Protein AF-A0AAV9KGX1-F1 (afdb_monomer_lite)

Sequence (117 aa):
MAFLENLLLSHLHNFIHKDFHDVFEEMTLINKFLFLMVHFVDKLNFWHRLPVFLGLAYLGARRRLHQTADGKYNDPFNENAGSEFSFFGRNMMPVDQLNKVINNTSITFSLIKNQET

InterPro domains:
  IPR037120 Haem peroxidase domain superfamily, animal type [G3DSA:1.10.640.10] (6-111)
  IPR050783 Oxylipin biosynthesis and metabolism [PTHR11903] (8-98)

Organism: NCBI:txid50273

pLDDT: mean 70.44, std 10.74, range [42.53, 88.25]

Foldseek 3Di:
DVVVVVVVVVVLVVVDDPVCPVVLVPDDPVLVVLCSVLVVCVVVVCLVVDDPVSVVVSVVSVVVNCPPDFCAPPDPVGRCVRTPPDDDDDPDDDDDCVVVVVPPVVVVVVVVVVVVD

Radius of gyration: 24.78 Å; chains: 1; bounding box: 38×66×55 Å

Secondary structure (DSSP, 8-state):
-HHHHHHHHHHHHTTS-GGGHHHHHHS-HHHHHHHHHHHHHHHTT-TTTS-HHHHHHHHHHHHHHHHSSSS-S-BTTBTTTTSTTPPPP-SSPPPP-HHHHSSTHHHHHHHHHTT--

Structure (mmCIF, N/CA/C/O backbone):
data_AF-A0AAV9KGX1-F1
#
_entry.id   AF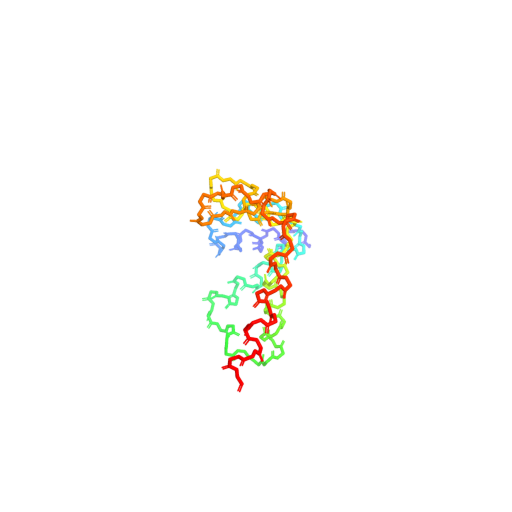-A0AAV9KGX1-F1
#
loop_
_atom_site.group_PDB
_atom_site.id
_atom_site.type_symbol
_atom_site.label_atom_id
_atom_site.label_alt_id
_atom_site.label_comp_id
_atom_site.label_asym_id
_atom_site.label_entity_id
_atom_site.label_seq_id
_atom_site.pdbx_PDB_ins_code
_atom_site.Cartn_x
_atom_site.Cartn_y
_atom_site.Cartn_z
_atom_site.occupancy
_atom_site.B_iso_or_equiv
_atom_site.auth_seq_id
_atom_site.auth_comp_id
_atom_site.auth_asym_id
_atom_site.auth_atom_id
_atom_site.pdbx_PDB_model_num
ATOM 1 N N . MET A 1 1 ? 18.844 19.849 -15.211 1.00 56.75 1 MET A N 1
ATOM 2 C CA . MET A 1 1 ? 18.387 18.668 -14.447 1.00 56.75 1 MET A CA 1
ATOM 3 C C . MET A 1 1 ? 17.034 18.931 -13.792 1.00 56.75 1 MET A C 1
ATOM 5 O O . MET A 1 1 ? 16.081 18.316 -14.233 1.00 56.75 1 MET A O 1
ATOM 9 N N . ALA A 1 2 ? 16.886 19.932 -12.915 1.00 61.09 2 ALA A N 1
ATOM 10 C CA . ALA A 1 2 ? 15.600 20.250 -12.263 1.00 61.09 2 ALA A CA 1
ATOM 11 C C . ALA A 1 2 ? 14.438 20.646 -13.212 1.00 61.09 2 ALA A C 1
ATOM 13 O O . ALA A 1 2 ? 13.286 20.311 -12.969 1.00 61.09 2 ALA A O 1
ATOM 14 N N . PHE A 1 3 ? 14.717 21.332 -14.330 1.00 56.47 3 PHE A N 1
ATOM 15 C CA . PHE A 1 3 ? 13.668 21.730 -15.2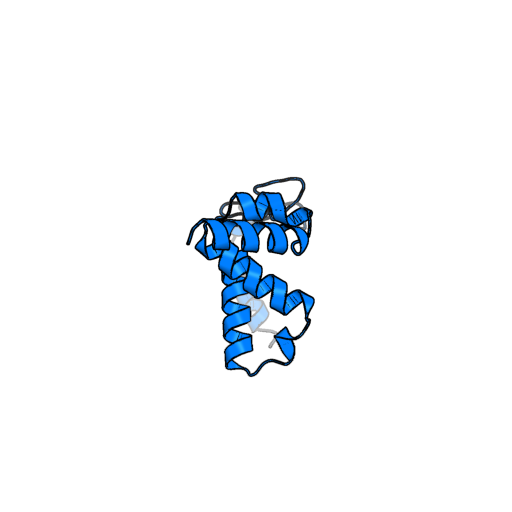88 1.00 56.47 3 PHE A CA 1
ATOM 16 C C . PHE A 1 3 ? 13.053 20.536 -16.043 1.00 56.47 3 PHE A C 1
ATOM 18 O O . PHE A 1 3 ? 11.850 20.509 -16.283 1.00 56.47 3 PHE A O 1
ATOM 25 N N . LEU A 1 4 ? 13.870 19.529 -16.377 1.00 58.50 4 LEU A N 1
ATOM 26 C CA . LEU A 1 4 ? 13.404 18.292 -17.017 1.00 58.50 4 LEU A CA 1
ATOM 27 C C . LEU A 1 4 ? 12.590 17.438 -16.039 1.00 58.50 4 LEU A C 1
ATOM 29 O O . LEU A 1 4 ? 11.581 16.867 -16.438 1.00 58.50 4 LEU A O 1
ATOM 33 N N . GLU A 1 5 ? 12.991 17.401 -14.766 1.00 59.91 5 GLU A N 1
ATOM 34 C CA . GLU A 1 5 ? 12.237 16.734 -13.699 1.00 59.91 5 GLU A CA 1
ATOM 35 C C . GLU A 1 5 ? 10.861 17.376 -13.497 1.00 59.91 5 GLU A C 1
ATOM 37 O O . GLU A 1 5 ? 9.864 16.663 -13.458 1.00 59.91 5 GLU A O 1
ATOM 42 N N . ASN A 1 6 ? 10.776 18.710 -13.476 1.00 63.38 6 ASN A N 1
ATOM 43 C CA . ASN A 1 6 ? 9.507 19.429 -13.323 1.00 63.38 6 ASN A CA 1
ATOM 44 C C . ASN A 1 6 ? 8.582 19.268 -14.540 1.00 63.38 6 ASN A C 1
ATOM 46 O O . ASN A 1 6 ? 7.371 19.098 -14.386 1.00 63.38 6 ASN A O 1
ATOM 50 N N . LEU A 1 7 ? 9.141 19.278 -15.754 1.00 64.25 7 LEU A N 1
ATOM 51 C CA . LEU A 1 7 ? 8.364 19.071 -16.976 1.00 64.25 7 LEU A CA 1
ATOM 52 C C . LEU A 1 7 ? 7.825 17.634 -17.055 1.00 64.25 7 LEU A C 1
ATOM 54 O O . LEU A 1 7 ? 6.640 17.443 -17.328 1.00 64.25 7 LEU A O 1
ATOM 58 N N . LEU A 1 8 ? 8.658 16.633 -16.745 1.00 61.66 8 LEU A N 1
ATOM 59 C CA . LEU A 1 8 ? 8.234 15.234 -16.674 1.00 61.66 8 LEU A CA 1
ATOM 60 C C . LEU A 1 8 ? 7.191 15.026 -15.575 1.00 61.66 8 LEU A C 1
ATOM 62 O O . LEU A 1 8 ? 6.137 14.466 -15.855 1.00 61.66 8 LEU A O 1
ATOM 66 N N . LEU A 1 9 ? 7.425 15.522 -14.358 1.00 61.00 9 LEU A N 1
ATOM 67 C CA . LEU A 1 9 ? 6.482 15.375 -13.245 1.00 61.00 9 LEU A CA 1
ATOM 68 C C . LEU A 1 9 ? 5.120 16.004 -13.549 1.00 61.00 9 LEU A C 1
ATOM 70 O O . LEU A 1 9 ? 4.108 15.394 -13.228 1.00 61.00 9 LEU A O 1
ATOM 74 N N . SER A 1 10 ? 5.068 17.156 -14.227 1.00 60.50 10 SER A N 1
ATOM 75 C CA . SER A 1 10 ? 3.791 17.784 -14.606 1.00 60.50 10 SER A CA 1
ATOM 76 C C . SER A 1 10 ? 2.984 16.956 -15.618 1.00 60.50 10 SER A C 1
ATOM 78 O O . SER A 1 10 ? 1.764 16.837 -15.504 1.00 60.50 10 SER A O 1
ATOM 80 N N . HIS A 1 11 ? 3.654 16.319 -16.582 1.00 61.59 11 HIS A N 1
ATOM 81 C CA . HIS A 1 11 ? 2.995 15.451 -17.559 1.00 61.59 11 HIS A CA 1
ATOM 82 C C . HIS A 1 11 ? 2.573 14.109 -16.937 1.00 61.59 11 HIS A C 1
ATOM 84 O O . HIS A 1 11 ? 1.520 13.567 -17.268 1.00 61.59 11 HIS A O 1
ATOM 90 N N . LEU A 1 12 ? 3.367 13.601 -15.989 1.00 61.91 12 LEU A N 1
ATOM 91 C CA . LEU A 1 12 ? 3.085 12.384 -15.227 1.00 61.91 12 LEU A CA 1
ATOM 92 C C . LEU A 1 12 ? 1.971 12.600 -14.192 1.00 61.91 12 LEU A C 1
ATOM 94 O O . LEU A 1 12 ? 1.163 11.702 -13.986 1.00 61.91 12 LEU A O 1
ATOM 98 N N . HIS A 1 13 ? 1.845 13.802 -13.626 1.00 59.12 13 HIS A N 1
ATOM 99 C CA . HIS A 1 13 ? 0.738 14.193 -12.750 1.00 59.12 13 HIS A CA 1
ATOM 100 C C . HIS A 1 13 ? -0.621 14.100 -13.462 1.00 59.12 13 HIS A C 1
ATOM 102 O O . HIS A 1 13 ? -1.581 13.598 -12.886 1.00 59.12 13 HIS A O 1
ATOM 108 N N . ASN A 1 14 ? -0.687 14.481 -14.745 1.00 62.72 14 ASN A N 1
ATOM 109 C CA . ASN A 1 14 ? -1.883 14.288 -15.579 1.00 62.72 14 ASN A CA 1
ATOM 110 C C . ASN A 1 14 ? -2.157 12.814 -15.926 1.00 62.72 14 ASN A C 1
ATOM 112 O O . ASN A 1 14 ? -3.272 12.465 -16.313 1.00 62.72 14 ASN A O 1
ATOM 116 N N . PHE A 1 15 ? -1.148 11.945 -15.829 1.00 62.44 15 PHE A N 1
ATOM 117 C CA . PHE A 1 15 ? -1.27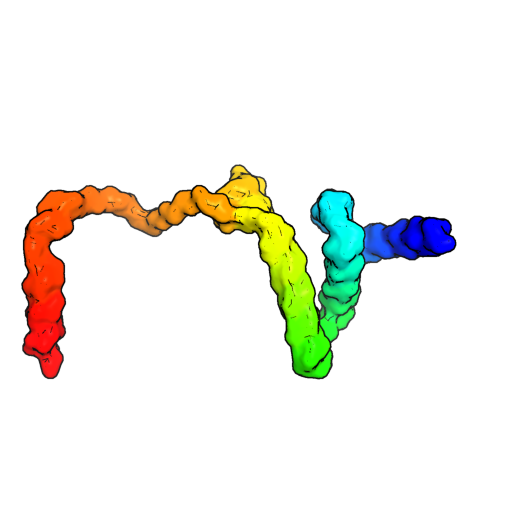3 10.516 -16.114 1.00 62.44 15 PHE A CA 1
ATOM 118 C C . PHE A 1 15 ? -1.722 9.702 -14.891 1.00 62.44 15 PHE A C 1
ATOM 120 O O . PHE A 1 15 ? -2.298 8.623 -15.078 1.00 62.44 15 PHE A O 1
ATOM 127 N N . ILE A 1 16 ? -1.460 10.222 -13.684 1.00 62.56 16 ILE A N 1
ATOM 128 C CA . ILE A 1 16 ? -1.819 9.652 -12.380 1.00 62.56 16 ILE A CA 1
ATOM 129 C C . ILE A 1 16 ? -3.258 10.045 -12.029 1.00 62.56 16 ILE A C 1
ATOM 131 O O . ILE A 1 16 ? -3.658 11.201 -12.158 1.00 62.56 16 ILE A O 1
ATOM 135 N N . HIS A 1 17 ? -4.040 9.063 -11.587 1.00 60.12 17 HIS A N 1
ATOM 136 C CA . HIS A 1 17 ? -5.417 9.283 -11.151 1.00 60.12 17 HIS A CA 1
ATOM 137 C C . HIS A 1 17 ? -5.465 10.198 -9.913 1.00 60.12 17 HIS A C 1
ATOM 139 O O . HIS A 1 17 ? -4.630 10.056 -9.021 1.00 60.12 17 HIS A O 1
ATOM 145 N N . LYS A 1 18 ? -6.456 11.098 -9.848 1.00 62.25 18 LYS A N 1
ATOM 146 C CA . LYS A 1 18 ? -6.578 12.144 -8.810 1.00 62.25 18 LYS A CA 1
ATOM 147 C C . LYS A 1 18 ? -6.521 11.599 -7.375 1.00 62.25 18 LYS A C 1
ATOM 149 O O . LYS A 1 18 ? -5.925 12.227 -6.515 1.00 62.25 18 LYS A O 1
ATOM 154 N N . ASP A 1 19 ? -7.051 10.399 -7.149 1.00 51.91 19 ASP A N 1
ATOM 155 C CA . ASP A 1 19 ? -7.106 9.746 -5.826 1.00 51.91 19 ASP A CA 1
ATOM 156 C C . ASP A 1 19 ? -5.736 9.336 -5.271 1.00 51.91 19 ASP A C 1
ATOM 158 O O . ASP A 1 19 ? -5.604 9.009 -4.096 1.00 51.91 19 ASP A O 1
ATOM 162 N N . PHE A 1 20 ? -4.706 9.330 -6.115 1.00 64.75 20 PHE A N 1
ATOM 163 C CA . PHE A 1 20 ? -3.352 9.009 -5.690 1.00 64.75 20 PHE A CA 1
ATOM 164 C C . PHE A 1 20 ? -2.486 10.249 -5.512 1.00 64.75 20 PHE A C 1
ATOM 166 O O . PHE A 1 20 ? -1.337 10.086 -5.128 1.00 64.75 20 PHE A O 1
ATOM 173 N N . HIS A 1 21 ? -2.984 11.463 -5.780 1.00 67.12 21 HIS A N 1
ATOM 174 C CA . HIS A 1 21 ? -2.185 12.686 -5.657 1.00 67.12 21 HIS A CA 1
ATOM 175 C C . HIS A 1 21 ? -1.793 12.968 -4.201 1.00 67.12 21 HIS A C 1
ATOM 177 O O . HIS A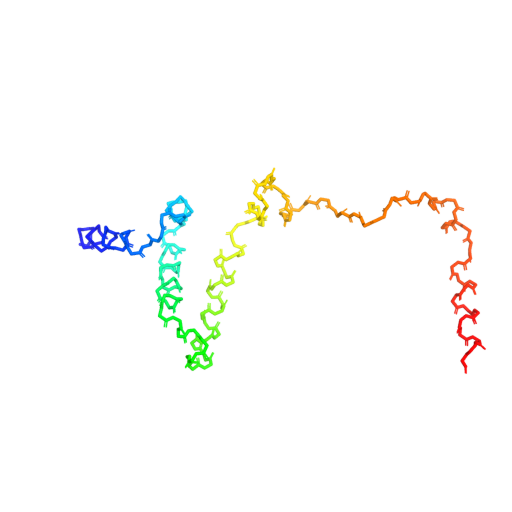 1 21 ? -0.612 13.180 -3.958 1.00 67.12 21 HIS A O 1
ATOM 183 N N . ASP A 1 22 ? -2.703 12.820 -3.235 1.00 62.31 22 ASP A N 1
ATOM 184 C CA . ASP A 1 22 ? -2.416 13.059 -1.806 1.00 62.31 22 ASP A CA 1
ATOM 185 C C . ASP A 1 22 ? -1.354 12.088 -1.259 1.00 62.31 22 ASP A C 1
ATOM 187 O O . ASP A 1 22 ? -0.336 12.481 -0.688 1.00 62.31 22 ASP A O 1
ATOM 191 N N . VAL A 1 23 ? -1.539 10.796 -1.539 1.00 65.88 23 VAL A N 1
ATOM 192 C CA . VAL A 1 23 ? -0.608 9.730 -1.147 1.00 65.88 23 VAL A CA 1
ATOM 193 C C . VAL A 1 23 ? 0.730 9.872 -1.886 1.00 65.88 23 VAL A C 1
ATOM 195 O O . VAL A 1 23 ? 1.802 9.655 -1.320 1.00 65.88 23 VAL A O 1
ATOM 198 N N . PHE A 1 24 ? 0.698 10.271 -3.159 1.00 70.06 24 PHE A N 1
ATOM 199 C CA . PHE A 1 24 ? 1.896 10.522 -3.956 1.00 70.06 24 PHE A CA 1
ATOM 200 C C . PHE A 1 24 ? 2.648 11.765 -3.482 1.00 70.06 24 PHE A C 1
ATOM 202 O O . PHE A 1 24 ? 3.871 11.803 -3.600 1.00 70.06 24 PHE A O 1
ATOM 209 N N . GLU A 1 25 ? 1.979 12.782 -2.943 1.00 71.06 25 GLU A N 1
ATOM 210 C CA . GLU A 1 25 ? 2.618 13.968 -2.375 1.00 71.06 25 GLU A CA 1
ATOM 211 C C . GLU A 1 25 ? 3.357 13.657 -1.068 1.00 71.06 25 GLU A C 1
ATOM 213 O O . GLU A 1 25 ? 4.500 14.102 -0.919 1.00 71.06 25 GLU A O 1
ATOM 218 N N . GLU A 1 26 ? 2.787 12.798 -0.221 1.00 73.62 26 GLU A N 1
ATOM 219 C CA . GLU A 1 26 ? 3.354 12.360 1.063 1.00 73.62 26 GLU A CA 1
ATOM 220 C C . GLU A 1 26 ? 4.555 11.401 0.919 1.00 73.62 26 GLU A C 1
ATOM 222 O O . GLU A 1 26 ? 5.450 11.346 1.765 1.00 73.62 26 GLU A O 1
ATOM 227 N N . MET A 1 27 ? 4.623 10.653 -0.185 1.00 68.38 27 MET A N 1
ATOM 228 C CA . MET A 1 27 ? 5.661 9.641 -0.397 1.00 68.38 27 MET A CA 1
ATOM 229 C C . MET A 1 27 ? 7.080 10.216 -0.574 1.00 68.38 27 MET A C 1
ATOM 231 O O . MET A 1 27 ? 7.306 11.305 -1.093 1.00 68.38 27 MET A O 1
ATOM 235 N N . THR A 1 28 ? 8.100 9.425 -0.232 1.00 79.19 28 THR A N 1
ATOM 236 C CA . THR A 1 28 ? 9.503 9.761 -0.548 1.00 79.19 28 THR A CA 1
ATOM 237 C C . THR A 1 28 ? 9.757 9.735 -2.061 1.00 79.19 28 THR A C 1
ATOM 239 O O . THR A 1 28 ? 9.123 8.963 -2.777 1.00 79.19 28 THR A O 1
ATOM 242 N N . LEU A 1 29 ? 10.723 10.514 -2.572 1.00 78.31 29 LEU A N 1
ATOM 243 C CA . LEU A 1 29 ? 11.051 10.576 -4.014 1.00 78.31 29 LEU A CA 1
ATOM 244 C C . LEU A 1 29 ? 11.254 9.193 -4.661 1.00 78.31 29 LEU A C 1
ATOM 246 O O . LEU A 1 29 ? 10.812 8.947 -5.782 1.00 78.31 29 LEU A O 1
ATOM 250 N N . ILE A 1 30 ? 11.877 8.268 -3.929 1.00 77.62 30 ILE A N 1
ATOM 251 C CA . ILE A 1 30 ? 12.120 6.894 -4.380 1.00 77.62 30 ILE A CA 1
ATOM 252 C C . ILE A 1 30 ? 10.806 6.097 -4.443 1.00 77.62 30 ILE A C 1
ATOM 254 O O . ILE A 1 30 ? 10.581 5.358 -5.401 1.00 77.62 30 ILE A O 1
ATOM 258 N N . ASN A 1 31 ? 9.914 6.263 -3.461 1.00 77.69 31 ASN A N 1
ATOM 259 C CA . ASN A 1 31 ? 8.602 5.615 -3.461 1.00 77.69 31 ASN A CA 1
ATOM 260 C C . ASN A 1 31 ? 7.675 6.207 -4.534 1.00 77.69 31 ASN A C 1
ATOM 262 O O . ASN A 1 31 ? 6.981 5.439 -5.188 1.00 77.69 31 ASN A O 1
ATOM 266 N N . LYS A 1 32 ? 7.734 7.519 -4.804 1.00 80.38 32 LYS A N 1
ATOM 267 C CA . LYS A 1 32 ? 7.026 8.166 -5.927 1.00 80.38 32 LYS A CA 1
ATOM 268 C C . LYS A 1 32 ? 7.457 7.584 -7.271 1.00 80.38 32 LYS A C 1
ATOM 270 O O . LYS A 1 32 ? 6.622 7.241 -8.105 1.00 80.38 32 LYS A O 1
ATOM 275 N N . PHE A 1 33 ? 8.764 7.417 -7.468 1.00 81.69 33 PHE A N 1
ATOM 276 C CA . PHE A 1 33 ? 9.300 6.817 -8.688 1.00 81.69 33 PHE A CA 1
ATOM 277 C C . PHE A 1 33 ? 8.877 5.347 -8.849 1.00 81.69 33 PHE A C 1
ATOM 279 O O . PHE A 1 33 ? 8.444 4.941 -9.928 1.00 81.69 33 PHE A O 1
ATOM 286 N N . LEU A 1 34 ? 8.941 4.552 -7.773 1.00 81.00 34 LEU A N 1
ATOM 287 C CA . LEU A 1 34 ? 8.465 3.162 -7.774 1.00 81.00 34 LEU A CA 1
ATOM 288 C C . LEU A 1 34 ? 6.954 3.068 -8.020 1.00 81.00 34 LEU A C 1
ATOM 290 O O . LEU A 1 34 ? 6.523 2.226 -8.805 1.00 81.00 34 LEU A O 1
ATOM 294 N N . PHE A 1 35 ? 6.165 3.940 -7.389 1.00 82.19 35 PHE A N 1
ATOM 295 C CA . PHE A 1 35 ? 4.719 4.032 -7.575 1.00 82.19 35 PHE A CA 1
ATOM 296 C C . PHE A 1 35 ? 4.377 4.323 -9.033 1.00 82.19 35 PHE A C 1
ATOM 298 O O . PHE A 1 35 ? 3.543 3.637 -9.613 1.00 82.19 35 PHE A O 1
ATOM 305 N N . LEU A 1 36 ? 5.084 5.263 -9.660 1.00 80.44 36 LEU A N 1
ATOM 306 C CA . LEU A 1 36 ? 4.878 5.594 -11.063 1.00 80.44 36 LEU A CA 1
ATOM 307 C C . LEU A 1 36 ? 5.201 4.420 -12.000 1.00 80.44 36 LEU A C 1
ATOM 309 O O . LEU A 1 36 ? 4.432 4.144 -12.919 1.00 80.44 36 LEU A O 1
ATOM 313 N N . MET A 1 37 ? 6.309 3.712 -11.761 1.00 77.88 37 MET A N 1
ATOM 314 C CA . MET A 1 37 ? 6.688 2.534 -12.552 1.00 77.88 37 MET A CA 1
ATOM 315 C C . MET A 1 37 ? 5.660 1.402 -12.424 1.00 77.88 37 MET A C 1
ATOM 317 O O . MET A 1 37 ? 5.257 0.822 -13.431 1.00 77.88 37 MET A O 1
ATOM 321 N N . VAL A 1 38 ? 5.195 1.114 -11.204 1.00 82.69 38 VAL A N 1
ATOM 322 C CA . VAL A 1 38 ? 4.150 0.106 -10.948 1.00 82.69 38 VAL A CA 1
ATOM 323 C C . VAL A 1 38 ? 2.822 0.528 -11.588 1.00 82.69 38 VAL A C 1
ATOM 325 O O . VAL A 1 38 ? 2.231 -0.256 -12.326 1.00 82.69 38 VAL A O 1
ATOM 328 N N . HIS A 1 39 ? 2.404 1.783 -11.408 1.00 78.56 39 HIS A N 1
ATOM 329 C CA . HIS A 1 39 ? 1.159 2.327 -11.959 1.00 78.56 39 HIS A CA 1
ATOM 330 C C . HIS A 1 39 ? 1.142 2.333 -13.496 1.00 78.56 39 HIS A C 1
ATOM 332 O O . HIS A 1 39 ? 0.115 2.065 -14.121 1.00 78.56 39 HIS A O 1
ATOM 338 N N . PHE A 1 40 ? 2.285 2.594 -14.132 1.00 79.81 40 PHE A N 1
ATOM 339 C CA . PHE A 1 40 ? 2.420 2.517 -15.585 1.00 79.81 40 PHE A CA 1
ATOM 340 C C . PHE A 1 40 ? 2.242 1.081 -16.106 1.00 79.81 40 PHE A C 1
ATOM 342 O O . PHE A 1 40 ? 1.507 0.859 -17.070 1.00 79.81 40 PHE A O 1
ATOM 349 N N . VAL A 1 41 ? 2.862 0.098 -15.444 1.00 80.75 41 VAL A N 1
ATOM 350 C CA . VAL A 1 41 ? 2.718 -1.333 -15.774 1.00 80.75 41 VAL A CA 1
ATOM 351 C C . VAL A 1 41 ? 1.280 -1.820 -15.548 1.00 80.75 41 VAL A C 1
ATOM 353 O O . VAL A 1 41 ? 0.766 -2.601 -16.355 1.00 80.75 41 VAL A O 1
ATOM 356 N N . ASP A 1 42 ? 0.614 -1.315 -14.507 1.00 76.88 42 ASP A N 1
ATOM 357 C CA . ASP A 1 42 ? -0.794 -1.597 -14.208 1.00 76.88 42 ASP A CA 1
ATOM 358 C C . ASP A 1 42 ? -1.733 -1.061 -15.288 1.00 76.88 42 ASP A C 1
ATOM 360 O O . ASP A 1 42 ? -2.612 -1.788 -15.750 1.00 76.88 42 ASP A O 1
ATOM 364 N N . LYS A 1 43 ? -1.511 0.172 -15.763 1.00 71.50 43 LYS A N 1
ATOM 365 C CA . LYS A 1 43 ? -2.334 0.793 -16.816 1.00 71.50 43 LYS A CA 1
ATOM 366 C C . LYS A 1 43 ? -2.231 0.068 -18.159 1.00 71.50 43 LYS A C 1
ATOM 368 O O . LYS A 1 43 ? -3.182 0.066 -18.935 1.00 71.50 43 LYS A O 1
ATOM 373 N N . LEU A 1 44 ? -1.089 -0.566 -18.424 1.00 78.00 44 LEU A N 1
ATOM 374 C CA . LEU A 1 44 ? -0.887 -1.421 -19.595 1.00 78.00 44 LEU A CA 1
ATOM 375 C C . LEU A 1 44 ? -1.412 -2.854 -19.388 1.00 78.00 44 LEU A C 1
ATOM 377 O O . LEU A 1 44 ? -1.446 -3.626 -20.342 1.00 78.00 44 LEU A O 1
ATOM 381 N N . ASN A 1 45 ? -1.825 -3.218 -18.166 1.00 69.81 45 ASN A N 1
ATOM 382 C CA . ASN A 1 45 ? -2.313 -4.544 -17.768 1.00 69.81 45 ASN A CA 1
ATOM 383 C C . ASN A 1 45 ? -1.400 -5.704 -18.220 1.00 69.81 45 ASN A C 1
ATOM 385 O O . ASN A 1 45 ? -1.853 -6.792 -18.575 1.00 69.81 45 ASN A O 1
ATOM 389 N N . PHE A 1 46 ? -0.086 -5.464 -18.245 1.00 76.81 46 PHE A N 1
ATOM 390 C CA . PHE A 1 46 ? 0.904 -6.435 -18.725 1.00 76.81 46 PHE A CA 1
ATOM 391 C C . PHE A 1 46 ? 1.605 -7.196 -17.608 1.00 76.81 46 PHE A C 1
ATOM 393 O O . PHE A 1 46 ? 2.343 -8.132 -17.900 1.00 76.81 46 PHE A O 1
ATOM 400 N N . TRP A 1 47 ? 1.343 -6.861 -16.343 1.00 69.19 47 TRP A N 1
ATOM 401 C CA . TRP A 1 47 ? 2.052 -7.407 -15.184 1.00 69.19 47 TRP A CA 1
ATOM 402 C C . TRP A 1 47 ? 2.112 -8.947 -15.152 1.00 69.19 47 TRP A C 1
ATOM 404 O O . TRP A 1 47 ? 3.139 -9.513 -14.790 1.00 69.19 47 TRP A O 1
ATOM 414 N N . HIS A 1 48 ? 1.054 -9.631 -15.598 1.00 73.75 48 HIS A N 1
ATOM 415 C CA . HIS A 1 48 ? 0.956 -11.097 -15.614 1.00 73.75 48 HIS A CA 1
ATOM 416 C C . HIS A 1 48 ? 1.476 -11.754 -16.906 1.00 73.75 48 HIS A C 1
ATOM 418 O O . HIS A 1 48 ? 1.511 -12.979 -17.005 1.00 73.75 48 HIS A O 1
ATOM 424 N N . ARG A 1 49 ? 1.829 -10.960 -17.926 1.00 82.81 49 ARG A N 1
ATOM 425 C CA . ARG A 1 49 ? 2.417 -11.433 -19.195 1.00 82.81 49 ARG A CA 1
ATOM 426 C C . ARG A 1 49 ? 3.927 -11.213 -19.256 1.00 82.81 49 ARG A C 1
ATOM 428 O O . ARG A 1 49 ? 4.560 -11.610 -20.231 1.00 82.81 49 ARG A O 1
ATOM 435 N N . LEU A 1 50 ? 4.497 -10.561 -18.244 1.00 80.94 50 LEU A N 1
ATOM 436 C CA . LEU A 1 50 ? 5.929 -10.321 -18.163 1.00 80.94 50 LEU A CA 1
ATOM 437 C C . LEU A 1 50 ? 6.687 -11.620 -17.848 1.00 80.94 50 LEU A C 1
ATOM 439 O O . LEU A 1 50 ? 6.162 -12.494 -17.154 1.00 80.94 50 LEU A O 1
ATOM 443 N N . PRO A 1 51 ? 7.945 -11.738 -18.308 1.00 88.25 51 PRO A N 1
ATOM 444 C CA . PRO A 1 51 ? 8.840 -12.796 -17.862 1.00 88.25 51 PRO A CA 1
ATOM 445 C C . PRO A 1 51 ? 8.904 -12.868 -16.332 1.00 88.25 51 PRO A C 1
ATOM 447 O O . PRO A 1 51 ? 8.836 -11.847 -15.648 1.00 88.25 51 PRO A O 1
ATOM 450 N N . VAL A 1 52 ? 9.092 -14.075 -15.797 1.00 87.25 52 VAL A N 1
ATOM 451 C CA . VAL A 1 52 ? 8.975 -14.374 -14.357 1.00 87.25 52 VAL A CA 1
ATOM 452 C C . VAL A 1 52 ? 9.806 -13.435 -13.474 1.00 87.25 52 VAL A C 1
ATOM 454 O O . VAL A 1 52 ? 9.326 -12.980 -12.441 1.00 87.25 52 VAL A O 1
ATOM 457 N N . PHE A 1 53 ? 11.024 -13.081 -13.887 1.00 87.38 53 PHE A N 1
ATOM 458 C CA . PHE A 1 53 ? 11.888 -12.180 -13.118 1.00 87.38 53 PHE A CA 1
ATOM 459 C C . PHE A 1 53 ? 11.358 -10.733 -13.063 1.00 87.38 53 PHE A C 1
ATOM 461 O O . PHE A 1 53 ? 11.434 -10.104 -12.009 1.00 87.38 53 PHE A O 1
ATOM 468 N N . LEU A 1 54 ? 10.746 -10.227 -14.144 1.00 84.81 54 LEU A N 1
ATOM 469 C CA . LEU A 1 54 ? 10.055 -8.928 -14.148 1.00 84.81 54 LEU A CA 1
ATOM 470 C C . LEU A 1 54 ? 8.767 -8.979 -13.322 1.00 84.81 54 LEU A C 1
ATOM 472 O O . LEU A 1 54 ? 8.485 -8.041 -12.58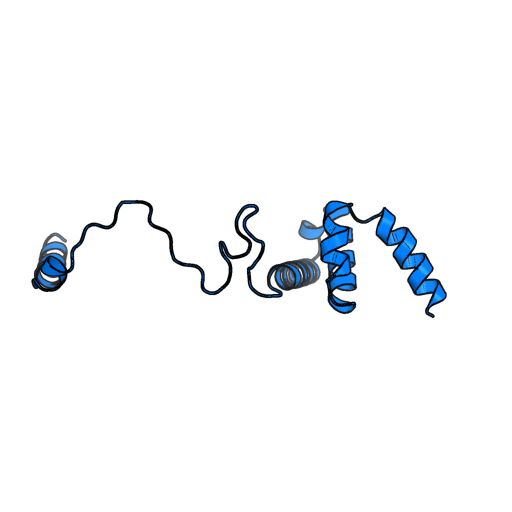3 1.00 84.81 54 LEU A O 1
ATOM 476 N N . GLY A 1 55 ? 8.008 -10.075 -13.414 1.00 84.62 55 GLY A N 1
ATOM 477 C CA . GLY A 1 55 ? 6.794 -10.275 -12.620 1.00 84.62 55 GLY A CA 1
ATOM 478 C C . GLY A 1 55 ? 7.084 -10.304 -11.117 1.00 84.62 55 GLY A C 1
ATOM 479 O O . GLY A 1 55 ? 6.402 -9.637 -10.342 1.00 84.62 55 GLY A O 1
ATOM 480 N N . LEU A 1 56 ? 8.146 -11.001 -10.702 1.00 86.56 56 LEU A N 1
ATOM 481 C CA . LEU A 1 56 ? 8.596 -11.038 -9.307 1.00 86.56 56 LEU A CA 1
ATOM 482 C C . LEU A 1 56 ? 9.109 -9.676 -8.827 1.00 86.56 56 LEU A C 1
ATOM 484 O O . LEU A 1 56 ? 8.784 -9.267 -7.712 1.00 86.56 56 LEU A O 1
ATOM 488 N N . ALA A 1 57 ? 9.860 -8.950 -9.661 1.00 86.31 57 ALA A N 1
ATOM 489 C CA . ALA A 1 57 ? 10.304 -7.595 -9.340 1.00 86.31 57 ALA A CA 1
ATOM 490 C C . ALA A 1 57 ? 9.116 -6.629 -9.177 1.00 86.31 57 ALA A C 1
ATOM 492 O O . ALA A 1 57 ? 9.081 -5.851 -8.224 1.00 86.31 57 ALA A O 1
ATOM 493 N N . TYR A 1 58 ? 8.108 -6.730 -10.049 1.00 83.94 58 TYR A N 1
ATOM 494 C CA . TYR A 1 58 ? 6.870 -5.954 -9.976 1.00 83.94 58 TYR A CA 1
ATOM 495 C C . TYR A 1 58 ? 6.042 -6.303 -8.724 1.00 83.94 58 TYR A C 1
ATOM 497 O O . TYR A 1 58 ? 5.653 -5.398 -7.988 1.00 83.94 58 TYR A O 1
ATOM 505 N N . LEU A 1 59 ? 5.841 -7.590 -8.405 1.00 84.38 59 LEU A N 1
ATOM 506 C CA . LEU A 1 59 ? 5.167 -8.019 -7.169 1.00 84.38 59 LEU A CA 1
ATOM 507 C C . LEU A 1 59 ? 5.926 -7.544 -5.922 1.00 84.38 59 LEU A C 1
ATOM 509 O O . LEU A 1 59 ? 5.310 -7.115 -4.948 1.00 84.38 59 LEU A O 1
ATOM 513 N N . GLY A 1 60 ? 7.260 -7.591 -5.957 1.00 83.12 60 GLY A N 1
ATOM 514 C CA . GLY A 1 60 ? 8.124 -7.094 -4.890 1.00 83.12 60 GLY A CA 1
ATOM 515 C C . GLY A 1 60 ? 7.985 -5.587 -4.677 1.00 83.12 60 GLY A C 1
ATOM 516 O O . GLY A 1 60 ? 7.825 -5.149 -3.539 1.00 83.12 60 GLY A O 1
ATOM 517 N N . ALA A 1 61 ? 7.981 -4.801 -5.757 1.00 80.56 61 ALA A N 1
ATOM 518 C CA . ALA A 1 61 ? 7.800 -3.351 -5.710 1.00 80.56 61 ALA A CA 1
ATOM 519 C C . ALA A 1 61 ? 6.384 -2.957 -5.264 1.00 80.56 61 ALA A C 1
ATOM 521 O O . ALA A 1 61 ? 6.232 -2.109 -4.386 1.00 80.56 61 ALA A O 1
ATOM 522 N N . ARG A 1 62 ? 5.353 -3.623 -5.798 1.00 78.50 62 ARG A N 1
ATOM 523 C CA . ARG A 1 62 ? 3.954 -3.416 -5.410 1.00 78.50 62 ARG A CA 1
ATOM 524 C C . ARG A 1 62 ? 3.736 -3.738 -3.934 1.00 78.50 62 ARG A C 1
ATOM 526 O O . ARG A 1 62 ? 3.201 -2.914 -3.203 1.00 78.50 62 ARG A O 1
ATOM 533 N N . ARG A 1 63 ? 4.233 -4.882 -3.457 1.00 79.00 63 ARG A N 1
ATOM 534 C CA . ARG A 1 63 ? 4.186 -5.242 -2.032 1.00 79.00 63 ARG A CA 1
ATOM 535 C C . ARG A 1 63 ? 4.931 -4.227 -1.159 1.00 79.00 63 ARG A C 1
ATOM 537 O O . ARG A 1 63 ? 4.419 -3.851 -0.116 1.00 79.00 63 ARG A O 1
ATOM 544 N N . ARG A 1 64 ? 6.100 -3.746 -1.592 1.00 76.19 64 ARG A N 1
ATOM 545 C CA . ARG A 1 64 ? 6.896 -2.748 -0.857 1.00 76.19 64 ARG A CA 1
ATOM 546 C C . ARG A 1 64 ? 6.168 -1.408 -0.705 1.00 76.19 64 ARG A C 1
ATOM 548 O O . ARG A 1 64 ? 6.252 -0.799 0.357 1.00 76.19 64 ARG A O 1
ATOM 555 N N . LEU A 1 65 ? 5.452 -0.972 -1.741 1.00 68.94 65 LEU A N 1
ATOM 556 C CA . LEU A 1 65 ? 4.597 0.218 -1.688 1.00 68.94 65 LEU A CA 1
ATOM 557 C C . LEU A 1 65 ? 3.391 0.024 -0.756 1.00 68.94 65 LEU A C 1
ATOM 559 O O . LEU A 1 65 ? 3.051 0.947 -0.033 1.00 68.94 65 LEU A O 1
ATOM 563 N N . HIS A 1 66 ? 2.794 -1.172 -0.719 1.00 64.06 66 HIS A N 1
ATOM 564 C CA . HIS A 1 66 ? 1.674 -1.485 0.183 1.00 64.06 66 HIS A CA 1
ATOM 565 C C . HIS A 1 66 ? 2.081 -1.683 1.653 1.00 64.06 66 HIS A C 1
ATOM 567 O O . HIS A 1 66 ? 1.242 -1.561 2.536 1.00 64.06 66 HIS A O 1
ATOM 573 N N . GLN A 1 67 ? 3.341 -2.033 1.923 1.00 62.47 67 GLN A N 1
ATOM 574 C CA . GLN A 1 67 ? 3.825 -2.375 3.267 1.00 62.47 67 GLN A CA 1
ATOM 575 C C . GLN A 1 67 ? 4.443 -1.209 4.040 1.00 62.47 67 GLN A C 1
ATOM 577 O O . GLN A 1 67 ? 4.735 -1.368 5.219 1.00 62.47 67 GLN A O 1
ATOM 582 N N . THR A 1 68 ? 4.676 -0.061 3.406 1.00 58.88 68 THR A N 1
ATOM 583 C CA . THR A 1 68 ? 5.307 1.083 4.074 1.00 58.88 68 THR A CA 1
ATOM 584 C C . THR A 1 68 ? 4.222 2.147 4.271 1.00 58.88 68 THR A C 1
ATOM 586 O O . THR A 1 68 ? 3.749 2.683 3.276 1.00 58.88 68 THR A O 1
ATOM 589 N N . ALA A 1 69 ? 3.769 2.447 5.493 1.00 59.06 69 ALA A N 1
ATOM 590 C CA . ALA A 1 69 ? 4.635 2.616 6.666 1.00 59.06 69 ALA A CA 1
ATOM 591 C C . ALA A 1 69 ? 4.204 1.963 8.008 1.00 59.06 69 ALA A C 1
ATOM 593 O O . ALA A 1 69 ? 5.085 1.765 8.835 1.00 59.06 69 ALA A O 1
ATOM 594 N N . ASP A 1 70 ? 2.936 1.614 8.253 1.00 56.69 70 ASP A N 1
ATOM 595 C CA . ASP A 1 70 ? 2.453 1.199 9.598 1.00 56.69 70 ASP A CA 1
ATOM 596 C C . ASP A 1 70 ? 1.137 0.378 9.581 1.00 56.69 70 ASP A C 1
ATOM 598 O O . ASP A 1 70 ? 0.493 0.139 10.608 1.00 56.69 70 ASP A O 1
ATOM 602 N N . GLY A 1 71 ? 0.697 -0.051 8.392 1.00 62.78 71 GLY A N 1
ATOM 603 C CA . GLY A 1 71 ? -0.595 -0.725 8.186 1.00 62.78 71 GLY A CA 1
ATOM 604 C C . GLY A 1 71 ? -1.815 0.163 8.473 1.00 62.78 71 GLY A C 1
ATOM 605 O O . GLY A 1 71 ? -2.947 -0.315 8.408 1.00 62.78 71 GLY A O 1
ATOM 606 N N . LYS A 1 72 ? -1.591 1.440 8.806 1.00 56.44 72 LYS A N 1
ATOM 607 C CA . LYS A 1 72 ? -2.629 2.454 8.971 1.00 56.44 72 LYS A CA 1
ATOM 608 C C . LYS A 1 72 ? -3.278 2.809 7.644 1.00 56.44 72 LYS A C 1
ATOM 610 O O . LYS A 1 72 ? -2.729 2.550 6.575 1.00 56.44 72 LYS A O 1
ATOM 615 N N . TYR A 1 73 ? -4.463 3.404 7.752 1.00 51.44 73 TYR A N 1
ATOM 616 C CA . TYR A 1 73 ? -5.291 3.866 6.637 1.00 51.44 73 TYR A CA 1
ATOM 617 C C . TYR A 1 73 ? -5.789 2.749 5.708 1.00 51.44 73 TYR A C 1
ATOM 619 O O . TYR A 1 73 ? -6.041 2.973 4.527 1.00 51.44 73 TYR A O 1
ATOM 627 N N . ASN A 1 74 ? -5.961 1.537 6.239 1.00 61.56 74 ASN A N 1
ATOM 628 C CA . ASN A 1 74 ? -6.543 0.420 5.494 1.00 61.56 74 ASN A CA 1
ATOM 629 C C . ASN A 1 74 ? -8.089 0.398 5.548 1.00 61.56 74 ASN A C 1
ATOM 631 O O . ASN A 1 74 ? -8.724 -0.167 4.660 1.00 61.56 74 ASN A O 1
ATOM 635 N N . ASP A 1 75 ? -8.700 1.014 6.567 1.00 55.00 75 ASP A N 1
ATOM 636 C CA . ASP A 1 75 ? -10.155 1.123 6.758 1.00 55.00 75 ASP A CA 1
ATOM 637 C C . ASP A 1 75 ? -10.610 2.601 6.664 1.00 55.00 75 ASP A C 1
ATOM 639 O O . ASP A 1 75 ? -10.020 3.465 7.322 1.00 55.00 75 ASP A O 1
ATOM 643 N N . PRO A 1 76 ? -11.656 2.920 5.874 1.00 42.53 76 PRO A N 1
ATOM 644 C CA . PRO A 1 76 ? -12.085 4.294 5.590 1.00 42.53 76 PRO A CA 1
ATOM 645 C C . PRO A 1 76 ? -12.742 5.045 6.756 1.00 42.53 76 PRO A C 1
ATOM 647 O O . PRO A 1 76 ? -12.878 6.265 6.681 1.00 42.53 76 PRO A O 1
ATOM 650 N N . PHE A 1 77 ? -13.172 4.362 7.818 1.00 61.91 77 PHE A N 1
ATOM 651 C CA . PHE A 1 77 ? -13.806 5.011 8.974 1.00 61.91 77 PHE A CA 1
ATOM 652 C C . PHE A 1 77 ? -12.921 4.971 10.225 1.00 61.91 77 PHE A C 1
ATOM 654 O O . PHE A 1 77 ? -13.304 5.501 11.269 1.00 61.91 77 PHE A O 1
ATOM 661 N N . ASN A 1 78 ? -11.741 4.347 10.123 1.00 62.88 78 ASN A N 1
ATOM 662 C CA . ASN A 1 78 ? -10.784 4.220 11.210 1.00 62.88 78 ASN A CA 1
ATOM 663 C C . ASN A 1 78 ? -9.355 4.053 10.670 1.00 62.88 78 ASN A C 1
ATOM 665 O O . ASN A 1 78 ? -8.949 2.971 10.252 1.00 62.88 78 ASN A O 1
ATOM 669 N N . GLU A 1 79 ? -8.559 5.115 10.783 1.00 62.66 79 GLU A N 1
ATOM 670 C CA . GLU A 1 79 ? -7.148 5.155 10.375 1.00 62.66 79 GLU A CA 1
ATOM 671 C C . GLU A 1 79 ? -6.270 4.065 11.022 1.00 62.66 79 GLU A C 1
ATOM 673 O O . GLU A 1 79 ? -5.234 3.708 10.467 1.00 62.66 79 GLU A O 1
ATOM 678 N N . ASN A 1 80 ? -6.701 3.481 12.146 1.00 64.44 80 ASN A N 1
ATOM 679 C CA . ASN A 1 80 ? -5.971 2.456 12.899 1.00 64.44 80 ASN A CA 1
ATOM 680 C C . ASN A 1 80 ? -6.598 1.048 12.785 1.00 64.44 80 ASN A C 1
ATOM 682 O O . ASN A 1 80 ? -6.215 0.115 13.501 1.00 64.44 80 ASN A O 1
ATOM 686 N N . ALA A 1 81 ? -7.613 0.859 11.938 1.00 63.62 81 ALA A N 1
ATOM 687 C CA . ALA A 1 81 ? -8.210 -0.459 11.737 1.00 63.62 81 ALA A CA 1
ATOM 688 C C . ALA A 1 81 ? -7.376 -1.290 10.755 1.00 63.62 81 ALA A C 1
ATOM 690 O O . ALA A 1 81 ? -7.066 -0.878 9.639 1.00 63.62 81 ALA A O 1
ATOM 691 N N . GLY A 1 82 ? -6.972 -2.478 11.212 1.00 66.81 82 GLY A N 1
ATOM 692 C CA . GLY A 1 82 ? -6.024 -3.336 10.496 1.00 66.81 82 GLY A CA 1
ATOM 693 C C . GLY A 1 82 ? -4.574 -2.846 10.542 1.00 66.81 82 GLY A C 1
ATOM 694 O O . GLY A 1 82 ? -3.698 -3.534 10.020 1.00 66.81 82 GLY A O 1
ATOM 695 N N . SER A 1 83 ? -4.321 -1.708 11.194 1.00 75.12 83 SER A N 1
ATOM 696 C CA . SER A 1 83 ? -2.975 -1.209 11.433 1.00 75.12 83 SER A CA 1
ATOM 697 C C . SER A 1 83 ? -2.259 -2.006 12.503 1.00 75.12 83 SER A C 1
ATOM 699 O O . SER A 1 83 ? -2.857 -2.762 13.278 1.00 75.12 83 SER A O 1
ATOM 701 N N . GLU A 1 84 ? -0.953 -1.799 12.579 1.00 69.62 84 GLU A N 1
ATOM 702 C CA . GLU A 1 84 ? -0.152 -2.388 13.637 1.00 69.62 84 GLU A CA 1
ATOM 703 C C . GLU A 1 84 ? -0.702 -1.976 15.025 1.00 69.62 84 GLU A C 1
ATOM 705 O O . GLU A 1 84 ? -1.108 -0.829 15.223 1.00 69.62 84 GLU A O 1
ATOM 710 N N . PHE A 1 85 ? -0.767 -2.931 15.967 1.00 74.19 85 PHE A N 1
ATOM 711 C CA . PHE A 1 85 ? -1.320 -2.795 17.334 1.00 74.19 85 PHE A CA 1
ATOM 712 C C . PHE A 1 85 ? -2.845 -2.602 17.477 1.00 74.19 85 PHE A C 1
ATOM 714 O O . PHE A 1 85 ? -3.323 -2.264 18.562 1.00 74.19 85 PHE A O 1
ATOM 721 N N . SER A 1 86 ? -3.630 -2.882 16.434 1.00 77.12 86 SER A N 1
ATOM 722 C CA . SER A 1 86 ? -5.098 -2.917 16.523 1.00 77.12 86 SER A CA 1
ATOM 723 C C . SER A 1 86 ? -5.617 -4.172 17.260 1.00 77.12 86 SER A C 1
ATOM 725 O O . SER A 1 86 ? -5.011 -5.244 17.196 1.00 77.12 86 SER A O 1
ATOM 727 N N . PHE A 1 87 ? -6.747 -4.068 17.973 1.00 84.50 87 PHE A N 1
ATOM 728 C CA . PHE A 1 87 ? -7.355 -5.197 18.700 1.00 84.50 87 PHE A CA 1
ATOM 729 C C . PHE A 1 87 ? -7.969 -6.243 17.750 1.00 84.50 87 PHE A C 1
ATOM 731 O O . PHE A 1 87 ? -8.612 -5.902 16.760 1.00 84.50 87 PHE A O 1
ATOM 738 N N . PHE A 1 88 ? -7.864 -7.533 18.095 1.00 86.06 88 PHE A N 1
ATOM 739 C CA . PHE A 1 88 ? -8.537 -8.608 17.353 1.00 86.06 88 PHE A CA 1
ATOM 740 C C . PHE A 1 88 ? -10.059 -8.595 17.586 1.00 86.06 88 PHE A C 1
ATOM 742 O O . PHE A 1 88 ? -10.524 -8.673 18.726 1.00 86.06 88 PHE A O 1
ATOM 749 N N . GLY A 1 89 ? -10.838 -8.554 16.500 1.00 83.56 89 GLY A N 1
ATOM 750 C CA . GLY A 1 89 ? -12.299 -8.686 16.541 1.00 83.56 89 GLY A CA 1
ATOM 751 C C . GLY A 1 89 ? -12.775 -10.096 16.929 1.00 83.56 89 GLY A C 1
ATOM 752 O O . GLY A 1 89 ? -12.011 -11.062 16.896 1.00 83.56 89 GLY A O 1
ATOM 753 N N . ARG A 1 90 ? -14.059 -10.233 17.290 1.00 85.69 90 ARG A N 1
ATOM 754 C CA . ARG A 1 90 ? -14.708 -11.530 17.563 1.00 85.69 90 ARG A CA 1
ATOM 755 C C . ARG A 1 90 ? -16.008 -11.659 16.776 1.00 85.69 90 ARG A C 1
ATOM 757 O O . ARG A 1 90 ? -16.810 -10.734 16.765 1.00 85.69 90 ARG A O 1
ATOM 764 N N . ASN A 1 91 ? -16.253 -12.840 16.211 1.00 84.69 91 ASN A N 1
ATOM 765 C CA . ASN A 1 91 ? -17.491 -13.131 15.473 1.00 84.69 91 ASN A CA 1
ATOM 766 C C . ASN A 1 91 ? -18.672 -13.489 16.394 1.00 84.69 91 ASN A C 1
ATOM 768 O O . ASN A 1 91 ? -19.815 -13.517 15.951 1.00 84.69 91 ASN A O 1
ATOM 772 N N . MET A 1 92 ? -18.402 -13.791 17.668 1.00 84.12 92 MET A N 1
ATOM 773 C CA . MET A 1 92 ? -19.399 -14.147 18.678 1.00 84.12 92 MET A CA 1
ATOM 774 C C . MET A 1 92 ? -19.108 -13.420 19.987 1.00 84.12 92 MET A C 1
ATOM 776 O O . MET A 1 92 ? -17.945 -13.140 20.300 1.00 84.12 92 MET A O 1
ATOM 780 N N . MET A 1 93 ? -20.165 -13.159 20.765 1.00 83.50 93 MET A N 1
ATOM 781 C CA . MET A 1 93 ? -20.021 -12.572 22.096 1.00 83.50 93 MET A CA 1
ATOM 782 C C . MET A 1 93 ? -19.068 -13.422 22.948 1.00 83.50 93 MET A C 1
ATOM 784 O O . MET A 1 93 ? -19.188 -14.653 22.948 1.00 83.50 93 MET A O 1
ATOM 788 N N . PRO A 1 94 ? -18.109 -12.792 23.654 1.00 87.25 94 PRO A N 1
ATOM 789 C CA . PRO A 1 94 ? -17.200 -13.524 24.513 1.00 87.25 94 PRO A CA 1
ATOM 790 C C . PRO A 1 94 ? -18.009 -14.171 25.635 1.00 87.25 94 PRO A C 1
ATOM 792 O O . PRO A 1 94 ? -18.685 -13.496 26.406 1.00 87.25 94 PRO A O 1
ATOM 795 N N . VAL A 1 95 ? -17.942 -15.494 25.714 1.00 88.25 95 VAL A N 1
ATOM 796 C CA . VAL A 1 95 ? -18.451 -16.233 26.865 1.00 88.25 95 VAL A CA 1
ATOM 797 C C . VAL A 1 95 ? -17.321 -16.283 27.875 1.00 88.25 95 VAL A C 1
ATOM 799 O O . VAL A 1 95 ? -16.235 -16.763 27.544 1.00 88.25 95 VAL A O 1
ATOM 802 N N . ASP A 1 96 ? -17.561 -15.782 29.086 1.00 87.88 96 ASP A N 1
ATOM 803 C CA . ASP A 1 96 ? -16.582 -15.921 30.155 1.00 87.88 96 ASP A CA 1
ATOM 804 C C . ASP A 1 96 ? -16.421 -17.406 30.493 1.00 87.88 96 ASP A C 1
ATOM 806 O O . ASP A 1 96 ? -17.357 -18.106 30.890 1.00 87.88 96 ASP A O 1
ATOM 810 N N . GLN A 1 97 ? -15.213 -17.896 30.254 1.00 82.38 97 GLN A N 1
ATOM 811 C CA . GLN A 1 97 ? -14.826 -19.275 30.482 1.00 82.38 97 GLN A CA 1
ATOM 812 C C . GLN A 1 97 ? -13.721 -19.377 31.529 1.00 82.38 97 GLN A C 1
ATOM 814 O O . GLN A 1 97 ? -13.224 -20.480 31.739 1.00 82.38 97 GLN A O 1
ATOM 819 N N . LEU A 1 98 ? -13.355 -18.290 32.223 1.00 81.62 98 LEU A N 1
ATOM 820 C CA . LEU A 1 98 ? -12.224 -18.280 33.155 1.00 81.62 98 LEU A CA 1
ATOM 821 C C . LEU A 1 98 ? -12.331 -19.406 34.198 1.00 81.62 98 LEU A C 1
ATOM 823 O O . LEU A 1 98 ? -11.392 -20.172 34.397 1.00 81.62 98 LEU A O 1
ATOM 827 N N . ASN A 1 99 ? -13.527 -19.605 34.752 1.00 74.75 99 ASN A N 1
ATOM 828 C CA . ASN A 1 99 ? -13.803 -20.646 35.748 1.00 74.75 99 ASN A CA 1
ATOM 829 C C . ASN A 1 99 ? -13.881 -22.072 35.167 1.00 74.75 99 ASN A C 1
ATOM 831 O O . ASN A 1 99 ? -13.838 -23.045 35.914 1.00 74.75 99 ASN A O 1
ATOM 835 N N . LYS A 1 100 ? -14.012 -22.218 33.842 1.00 69.06 100 LYS A N 1
ATOM 836 C CA . LYS A 1 100 ? -13.998 -23.511 33.135 1.00 69.06 100 LYS A CA 1
ATOM 837 C C . LYS A 1 100 ? -12.609 -23.886 32.637 1.00 69.06 100 LYS A C 1
ATOM 839 O O . LYS A 1 100 ? -12.306 -25.069 32.621 1.00 69.06 100 LYS A O 1
ATOM 844 N N . VAL A 1 101 ? -11.777 -22.908 32.277 1.00 65.44 101 VAL A N 1
ATOM 845 C CA . VAL A 1 101 ? -10.373 -23.139 31.897 1.00 65.44 101 VAL A CA 1
ATOM 846 C C . VAL A 1 101 ? -9.580 -23.707 33.078 1.00 65.44 101 VAL A C 1
ATOM 848 O O . VAL A 1 101 ? -8.711 -24.548 32.880 1.00 65.44 101 VAL A O 1
ATOM 851 N N . ILE A 1 102 ? -9.920 -23.294 34.303 1.00 65.06 102 ILE A N 1
ATOM 852 C CA . ILE A 1 102 ? -9.308 -23.799 35.543 1.00 65.06 102 ILE A CA 1
ATOM 853 C C . ILE A 1 102 ? -9.736 -25.247 35.847 1.00 65.06 102 ILE A C 1
ATOM 855 O O . ILE A 1 102 ? -9.008 -25.986 36.509 1.00 65.06 102 ILE A O 1
ATOM 859 N N . ASN A 1 103 ? -10.883 -25.695 35.332 1.00 59.31 103 ASN A N 1
ATOM 860 C CA . ASN A 1 103 ? -11.317 -27.076 35.496 1.00 59.31 103 ASN A CA 1
ATOM 861 C C . ASN A 1 103 ? -10.610 -27.941 34.441 1.00 59.31 103 ASN A C 1
ATOM 863 O O . ASN A 1 103 ? -10.737 -27.697 33.246 1.00 59.31 103 ASN A O 1
ATOM 867 N N . ASN A 1 104 ? -9.879 -28.970 34.886 1.00 59.12 104 ASN A N 1
ATOM 868 C CA . ASN A 1 104 ? -9.001 -29.875 34.113 1.00 59.12 104 ASN A CA 1
ATOM 869 C C . ASN A 1 104 ? -9.657 -30.667 32.954 1.00 59.12 104 ASN A C 1
ATOM 871 O O . ASN A 1 104 ? -9.113 -31.659 32.470 1.00 59.12 104 ASN A O 1
ATOM 875 N N . THR A 1 105 ? -10.830 -30.261 32.481 1.00 59.59 105 THR A N 1
ATOM 876 C CA . THR A 1 105 ? -11.619 -30.949 31.463 1.00 59.59 105 THR A CA 1
ATOM 877 C C . THR A 1 105 ? -10.916 -30.982 30.100 1.00 59.59 105 THR A C 1
ATOM 879 O O . THR A 1 105 ? -11.125 -31.925 29.343 1.00 59.59 105 THR A O 1
ATOM 882 N N . SER A 1 106 ? -10.027 -30.029 29.793 1.00 60.84 106 SER A N 1
ATOM 883 C CA . SER A 1 106 ? -9.313 -29.949 28.506 1.00 60.84 106 SER A CA 1
ATOM 884 C C . SER A 1 106 ? -8.401 -31.152 28.214 1.00 60.84 106 SER A C 1
ATOM 886 O O . SER A 1 106 ? -8.288 -31.556 27.059 1.00 60.84 106 SER A O 1
ATOM 888 N N . ILE A 1 107 ? -7.781 -31.752 29.239 1.00 65.12 107 ILE A N 1
ATOM 889 C CA . ILE A 1 107 ? -6.936 -32.955 29.082 1.00 65.12 107 ILE A CA 1
ATOM 890 C C . ILE A 1 107 ? -7.816 -34.203 28.938 1.00 65.12 107 ILE A C 1
ATOM 892 O O . ILE A 1 107 ? -7.560 -35.066 28.107 1.00 65.12 107 ILE A O 1
ATOM 896 N N . THR A 1 108 ? -8.905 -34.294 29.699 1.00 63.66 108 THR A N 1
ATOM 897 C CA . THR A 1 108 ? -9.825 -35.435 29.620 1.00 63.66 108 THR A CA 1
ATOM 898 C C . THR A 1 108 ? -10.549 -35.496 28.268 1.00 63.66 108 THR A C 1
ATOM 900 O O . THR A 1 108 ? -10.705 -36.577 27.707 1.00 63.66 108 THR A O 1
ATOM 903 N N . PHE A 1 109 ? -10.928 -34.350 27.689 1.00 63.44 109 PHE A N 1
ATOM 904 C CA . PHE A 1 109 ? -11.548 -34.282 26.357 1.00 63.44 109 PHE A CA 1
ATOM 905 C C . PHE A 1 109 ? -10.607 -34.718 25.223 1.00 63.44 109 PHE A C 1
ATOM 907 O O . PHE A 1 109 ? -11.063 -35.351 24.270 1.00 63.44 109 PHE A O 1
ATOM 914 N N . SER A 1 110 ? -9.307 -34.413 25.305 1.00 64.69 110 SER A N 1
ATOM 915 C CA . SER A 1 110 ? -8.339 -34.867 24.296 1.00 64.69 110 SER A CA 1
ATOM 916 C C . SER A 1 110 ? -8.045 -36.367 24.404 1.00 64.69 110 SER A C 1
ATOM 918 O O . SER A 1 110 ? -7.826 -37.017 23.385 1.00 64.69 110 SER A O 1
ATOM 920 N N . LEU A 1 111 ? -8.106 -36.935 25.613 1.00 63.50 111 LEU A N 1
ATOM 921 C CA . LEU A 1 111 ? -7.953 -38.374 25.843 1.00 63.50 111 LEU A CA 1
ATOM 922 C C . LEU A 1 111 ? -9.151 -39.185 25.330 1.00 63.50 111 LEU A C 1
ATOM 924 O O . LEU A 1 111 ? -8.945 -40.211 24.691 1.00 63.50 111 LEU A O 1
ATOM 928 N N . ILE A 1 112 ? -10.385 -38.715 25.546 1.00 62.88 112 ILE A N 1
ATOM 929 C CA . ILE A 1 112 ? -11.599 -39.393 25.053 1.00 62.88 112 ILE A CA 1
ATOM 930 C C . ILE A 1 112 ? -11.642 -39.393 23.519 1.00 62.88 112 ILE A C 1
ATOM 932 O O . ILE A 1 112 ? -11.907 -40.425 22.912 1.00 62.88 112 ILE A O 1
ATOM 936 N N . LYS A 1 113 ? -11.294 -38.274 22.871 1.00 60.62 113 LYS A N 1
ATOM 937 C CA . LYS A 1 113 ? -11.305 -38.172 21.402 1.00 60.62 113 LYS A CA 1
ATOM 938 C C . LYS A 1 113 ? -10.285 -39.094 20.711 1.00 60.62 113 LYS A C 1
ATOM 940 O O . LYS A 1 113 ? -10.498 -39.473 19.568 1.00 60.62 113 LYS A O 1
ATOM 945 N N . ASN A 1 114 ? -9.202 -39.468 21.397 1.00 59.78 114 ASN A N 1
ATOM 946 C CA . ASN A 1 114 ? -8.203 -40.422 20.897 1.00 59.78 114 ASN A CA 1
ATOM 947 C C . ASN A 1 114 ? -8.568 -41.897 21.161 1.00 59.78 114 ASN A C 1
ATOM 949 O O . ASN A 1 114 ? -7.830 -42.779 20.739 1.00 59.78 114 ASN A O 1
ATOM 953 N N . GLN A 1 115 ? -9.654 -42.179 21.890 1.00 60.25 115 GLN A N 1
ATOM 954 C CA . GLN A 1 115 ? -10.155 -43.542 22.135 1.00 60.25 115 GLN A CA 1
ATOM 955 C C . GLN A 1 115 ? -11.265 -43.944 21.144 1.00 60.25 115 GLN A C 1
ATOM 957 O O . GLN A 1 115 ? -11.632 -45.113 21.086 1.00 60.25 115 GLN A O 1
ATOM 962 N N . GLU A 1 116 ? -11.806 -42.990 20.375 1.00 57.78 116 GLU A N 1
ATOM 963 C CA . GLU A 1 116 ? -12.862 -43.206 19.368 1.00 57.78 116 GLU A CA 1
ATOM 964 C C . GLU A 1 116 ? -12.317 -43.414 17.935 1.00 57.78 116 GLU A C 1
ATOM 966 O O . GLU A 1 116 ? -13.088 -43.448 16.975 1.00 57.78 116 GLU A O 1
ATOM 971 N N . THR A 1 117 ? -10.999 -43.573 17.786 1.00 48.34 117 THR A N 1
ATOM 972 C CA . THR A 1 117 ? -10.296 -43.951 16.542 1.00 48.34 117 THR A CA 1
ATOM 973 C C . THR A 1 117 ? -9.559 -45.261 16.730 1.00 48.34 117 THR A C 1
ATOM 975 O O . THR A 1 117 ? -9.642 -46.114 15.822 1.00 48.34 117 THR A O 1
#

=== Feature glossary ===
Key to the feature types in this record:

Secondary structure (8-state, DSSP). Secondary structure is the local, repeating backbone conformation. DSSP classifies it into eight states by reading the hydrogen-bond network: three helix types (H, G, I), two β types (E, B), two non-regular types (T, S), and unstructured coil (-).

Backbone torsions (φ/ψ). Backbone dihedral angles. Every residue except chain termini has a φ (preceding-C → N → Cα → C) and a ψ (N → Cα → C → next-N). They are reported in degrees following the IUPAC sign convention. Secondary structure is essentially a statement about which (φ, ψ) basin each residue occupies.

Predicted aligned error. Predicted Aligned Error (PAE) is an AlphaFold confidence matrix: entry (i, j) is the expected error in the position of residue j, in ångströms, when the prediction is superimposed on the true structure at residue i. Low PAE within a block of residues means that block is internally rigid and well-predicted; high PAE between two blocks means their relative placement is uncertain even if each block individually is confident.

B-factor. B-factor (Debye–Waller factor) reflects atomic displacement in the crystal lattice. It is an experimental observable (units Å²), not a prediction; low values mean the atom is pinned down, high values mean it moves or is heterogeneous across the crystal.

Secondary structure (3-state, P-SEA). Three-state secondary structure (P-SEA) collapses the eight DSSP classes into helix (a), strand (b), and coil (c). P-SEA assigns these from Cα geometry alone — distances and angles — without requiring backbone oxygens, so it works on any Cα trace.

Sequence. Primary structure: the covalent order of the twenty standard amino acids along the backbone. Two proteins with the same sequence will (almost always) fold to the same structure; two with 30% identity often share a fold but not the details.

pLDDT. pLDDT is the predicted lDDT-Cα score: AlphaFold's confidence that the local environment of each residue (all inter-atomic distances within 15 Å) is correctly placed. It is a per-residue number between 0 and 100, with higher meaning 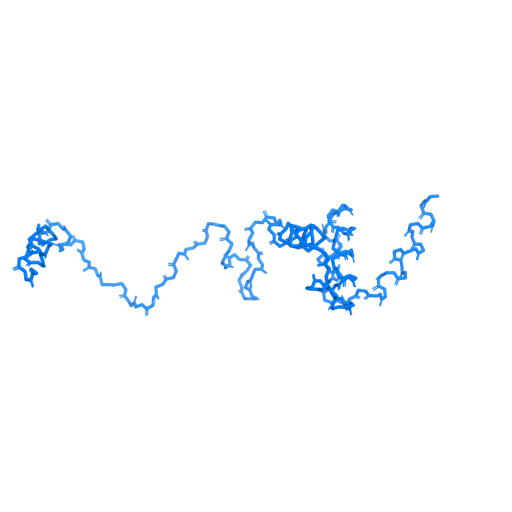more reliable.

InterPro / GO / CATH / organism. Functional annotations link the protein to curated databases. InterPro entries identify conserved domains and families by matching the sequence against member-database signatures (Pfam, PROSITE, CDD, …). Gene Ontology (GO) terms describe molecular function, biological process, and cellular component in a controlled vocabulary. CATH places the structure in a hierarchical fold classification (Class/Architecture/Topology/Homologous-superfamily). The organism is the source species.

Contact-map, Ramachandran, and PAE plots. Three diagnostic plots accompany the record. The Cα contact map visualizes the tertiary structure as a 2D adjacency matrix (8 Å cutoff, sequence-local contacts suppressed). The Ramachandran plot shows the distribution of backbone (φ, ψ) torsions, with points in the α and β basins reflecting secondary structure content. The PAE plot shows AlphaFold's inter-residue confidence as a color matrix.

mmCIF coordinates. The mmCIF table is the protein's shape written out atom by atom. For each backbone N, Cα, C, and carbonyl O, it records an (x, y, z) coordinate triple in Å plus the residue type, chain letter, and residue number.

Radius of gyration, Cα contacts, bounding box. Three whole-structure scalars: the radius of gyration (RMS distance of Cα from centroid, in Å), the count of Cα–Cα contacts (pairs closer than 8 Å and separated by more than four residues in sequence — i.e. tertiary, not local, contacts), and the bounding-box dimensions. Together they distinguish compact globular folds from extended fibres or disordered chains.

Foldseek 3Di. The Foldseek 3Di string encodes local tertiary geometry as a 20-letter alphabet — one character per residue — derived from the relative positions of nearby Cα atoms. Unlike the amino-acid sequence, 3Di is a direct function of the 3D structure, so two proteins with the same fold have similar 3Di strings even at low sequence identity.

Rendered structure images. Six rendered views show the 3D structure from the faces of a cube — i.e. along ±x, ±y, ±z. Rendering representation is drawn randomly per protein from cartoon (secondary-structure ribbons), sticks (backbone bonds), or molecular surface; coloring is either N→C rainbow (blue at the N-terminus through red at the C-terminus) or one color per chain.

Nearest PDB structures. The Foldseek neighbor list gives the closest experimentally determined structures in the PDB, ranked by structural alignment. TM-score near 1 means near-identical fold; near 0.3 means only rough topology match. This is how one finds what a novel AlphaFold prediction most resembles in the solved-structure universe.

Solvent-accessible surface area. SASA measures how much of the protein is reachable by solvent. It is computed by rolling a water-sized probe over the atomic surface and summing the exposed area (Å²). Per-residue SASA distinguishes core (buried, low SASA) from surface (exposed, high SASA) residues; total SASA is a whole-molecule size measure.